Protein AF-A0A1R3JDK5-F1 (afdb_monomer)

InterPro domains:
  IPR003130 Dynamin GTPase effector [PF02212] (78-162)
  IPR003130 Dynamin GTPase effector [SM00302] (68-163)
  IPR020850 GTPase effector domain [PS51388] (76-168)

Structure (mmCIF, N/CA/C/O backbone):
data_AF-A0A1R3JDK5-F1
#
_entry.id   AF-A0A1R3JDK5-F1
#
loop_
_atom_site.group_PDB
_atom_site.id
_atom_site.type_symbol
_atom_site.label_atom_id
_atom_site.label_alt_id
_atom_site.label_comp_id
_atom_site.label_asym_id
_atom_site.label_entity_id
_atom_site.label_seq_id
_atom_site.pdbx_PDB_ins_code
_atom_site.Cartn_x
_atom_site.Cartn_y
_atom_site.Cartn_z
_atom_site.occupancy
_atom_site.B_iso_or_equiv
_atom_site.auth_seq_id
_atom_site.auth_comp_id
_atom_site.auth_asym_id
_atom_site.auth_atom_id
_atom_site.pdbx_PDB_model_num
ATOM 1 N N . MET A 1 1 ? -20.871 -1.164 5.939 1.00 78.94 1 MET A N 1
ATOM 2 C CA . MET A 1 1 ? -19.433 -1.450 6.162 1.00 78.94 1 MET A CA 1
ATOM 3 C C . MET A 1 1 ? -18.776 -2.298 5.062 1.00 78.94 1 MET A C 1
ATOM 5 O O . MET A 1 1 ? -18.133 -1.723 4.196 1.00 78.94 1 MET A O 1
ATOM 9 N N . ARG A 1 2 ? -18.943 -3.635 5.003 1.00 85.69 2 ARG A N 1
ATOM 10 C CA . ARG A 1 2 ? -18.185 -4.491 4.049 1.00 85.69 2 ARG A CA 1
ATOM 11 C C . ARG A 1 2 ? -18.327 -4.088 2.574 1.00 85.69 2 ARG A C 1
ATOM 13 O O . ARG A 1 2 ? -17.323 -3.940 1.885 1.00 85.69 2 ARG A O 1
ATOM 20 N N . GLN A 1 3 ? -19.557 -3.899 2.092 1.00 92.62 3 GLN A N 1
ATOM 21 C CA . GLN A 1 3 ? -19.799 -3.528 0.692 1.00 92.62 3 GLN A CA 1
ATOM 22 C C . GLN A 1 3 ? -19.245 -2.137 0.353 1.00 92.62 3 GLN A C 1
ATOM 24 O O . GLN A 1 3 ? -18.682 -1.947 -0.720 1.00 92.62 3 GLN A O 1
ATOM 29 N N . GLN A 1 4 ? -19.356 -1.181 1.280 1.00 89.50 4 GLN A N 1
ATOM 30 C CA . GLN A 1 4 ? -18.791 0.162 1.115 1.00 89.50 4 GLN A CA 1
ATOM 31 C C . GLN A 1 4 ? -17.266 0.100 0.989 1.00 89.50 4 GLN A C 1
ATOM 33 O O . GLN A 1 4 ? -16.712 0.730 0.096 1.00 89.50 4 GLN A O 1
ATOM 38 N N . SER A 1 5 ? -16.592 -0.723 1.799 1.00 92.44 5 SER A N 1
ATOM 39 C CA . SER A 1 5 ? -15.144 -0.926 1.680 1.00 92.44 5 SER A CA 1
ATOM 40 C C . SER A 1 5 ? -14.745 -1.567 0.349 1.00 92.44 5 SER A C 1
ATOM 42 O O . SER A 1 5 ? -13.780 -1.126 -0.268 1.00 92.44 5 SER A O 1
ATOM 44 N N . ILE A 1 6 ? -15.503 -2.555 -0.141 1.00 94.12 6 ILE A N 1
ATOM 45 C CA . ILE A 1 6 ? -15.269 -3.150 -1.470 1.00 94.12 6 ILE A CA 1
ATOM 46 C C . ILE A 1 6 ? -15.413 -2.091 -2.570 1.00 94.12 6 ILE A C 1
ATOM 48 O O . ILE A 1 6 ? -14.556 -1.995 -3.449 1.00 94.12 6 ILE A O 1
ATOM 52 N N . ASN A 1 7 ? -16.471 -1.279 -2.511 1.00 95.50 7 ASN A N 1
ATOM 53 C CA . ASN A 1 7 ? -16.704 -0.215 -3.484 1.00 95.50 7 ASN A CA 1
ATOM 54 C C . ASN A 1 7 ? -15.578 0.827 -3.442 1.00 95.50 7 ASN A C 1
ATOM 56 O O . ASN A 1 7 ? -15.061 1.199 -4.491 1.00 95.50 7 ASN A O 1
ATOM 60 N N . ARG A 1 8 ? -15.130 1.218 -2.243 1.00 93.69 8 ARG A N 1
ATOM 61 C CA . ARG A 1 8 ? -14.042 2.185 -2.074 1.00 93.69 8 ARG A CA 1
ATOM 62 C C . ARG A 1 8 ? -12.725 1.693 -2.670 1.00 93.69 8 ARG A C 1
ATOM 64 O O . ARG A 1 8 ? -12.066 2.428 -3.398 1.00 93.69 8 ARG A O 1
ATOM 71 N N . VAL A 1 9 ? -12.354 0.439 -2.407 1.00 93.44 9 VAL A N 1
ATOM 72 C CA . VAL A 1 9 ? -11.152 -0.169 -3.002 1.00 93.44 9 VAL A CA 1
ATOM 73 C C . VAL A 1 9 ? -11.279 -0.241 -4.524 1.00 93.44 9 VAL A C 1
ATOM 75 O O . VAL A 1 9 ? -10.326 0.065 -5.238 1.00 93.44 9 VAL A O 1
ATOM 78 N N . LYS A 1 10 ? -12.464 -0.591 -5.039 1.00 95.44 10 LYS A N 1
ATOM 79 C CA . LYS A 1 10 ? -12.723 -0.617 -6.482 1.00 95.44 10 LYS A CA 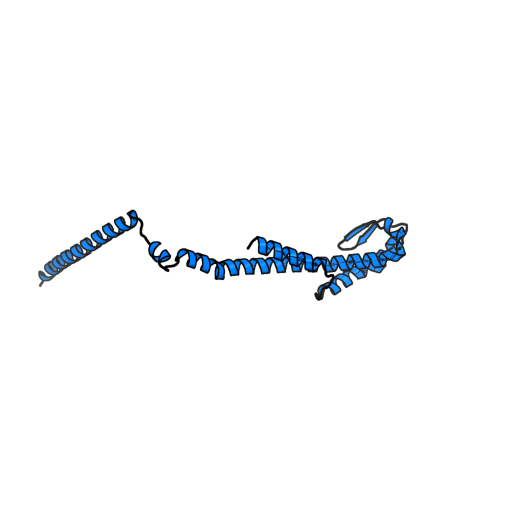1
ATOM 80 C C . LYS A 1 10 ? -12.516 0.759 -7.120 1.00 95.44 10 LYS A C 1
ATOM 82 O O . LYS A 1 10 ? -11.874 0.833 -8.161 1.00 95.44 10 LYS A O 1
ATOM 87 N N . GLU A 1 11 ? -13.016 1.828 -6.505 1.00 94.50 11 GLU A N 1
ATOM 88 C CA . GLU A 1 11 ? -12.789 3.203 -6.971 1.00 94.50 11 GLU A CA 1
ATOM 89 C C . GLU A 1 11 ? -11.302 3.559 -7.011 1.00 94.50 11 GLU A C 1
ATOM 91 O O . GLU A 1 11 ? -10.836 4.060 -8.029 1.00 94.50 11 GLU A O 1
ATOM 96 N N . ILE A 1 12 ? -10.547 3.256 -5.948 1.00 92.88 12 ILE A N 1
ATOM 97 C CA . ILE A 1 12 ? -9.099 3.522 -5.883 1.00 92.88 12 ILE A CA 1
ATOM 98 C C . ILE A 1 12 ? -8.372 2.836 -7.043 1.00 92.88 12 ILE A C 1
ATOM 100 O O . ILE A 1 12 ? -7.617 3.477 -7.771 1.00 92.88 12 ILE A O 1
ATOM 104 N N . VAL A 1 13 ? -8.654 1.551 -7.271 1.00 92.75 13 VAL A N 1
ATOM 105 C CA . VAL A 1 13 ? -8.050 0.792 -8.375 1.00 92.75 13 VAL A CA 1
ATOM 106 C C . VAL A 1 13 ? -8.452 1.360 -9.737 1.00 92.75 13 VAL A C 1
ATOM 108 O O . VAL A 1 13 ? -7.635 1.389 -10.653 1.00 92.75 13 VAL A O 1
ATOM 111 N N . LEU A 1 14 ? -9.702 1.798 -9.904 1.00 94.12 14 LEU A N 1
ATOM 112 C CA . LEU A 1 14 ? -10.160 2.401 -11.157 1.00 94.12 14 LEU A CA 1
ATOM 113 C C . LEU A 1 14 ? -9.492 3.754 -11.420 1.00 94.12 14 LEU A C 1
ATOM 115 O O . LEU A 1 14 ? -9.109 4.009 -12.558 1.00 94.12 14 LEU A O 1
ATOM 119 N N . MET A 1 15 ? -9.301 4.585 -10.393 1.00 92.38 15 MET A N 1
ATOM 120 C CA . MET A 1 15 ? -8.575 5.851 -10.523 1.00 92.38 15 MET A CA 1
ATOM 121 C C . MET A 1 15 ? -7.118 5.615 -10.933 1.00 92.38 15 MET A C 1
ATOM 123 O O . MET A 1 15 ? -6.663 6.231 -11.891 1.00 92.38 15 MET A O 1
ATOM 127 N N . GLU A 1 16 ? -6.425 4.667 -10.293 1.00 91.44 16 GLU A N 1
ATOM 128 C CA . GLU A 1 16 ? -5.041 4.305 -10.649 1.00 91.44 16 GLU A CA 1
ATOM 129 C C . GLU A 1 16 ? -4.913 3.685 -12.050 1.00 91.44 16 GLU A C 1
ATOM 131 O O . GLU A 1 16 ? -3.858 3.757 -12.666 1.00 91.44 16 GLU A O 1
ATOM 136 N N . LYS A 1 17 ? -5.981 3.082 -12.587 1.00 90.25 17 LYS A N 1
ATOM 137 C CA . LYS A 1 17 ? -6.005 2.579 -13.971 1.00 90.25 17 LYS A CA 1
ATOM 138 C C . LYS A 1 17 ? -6.213 3.669 -15.016 1.00 90.25 17 LYS A C 1
ATOM 140 O O . LYS A 1 17 ? -5.831 3.472 -16.165 1.00 90.25 17 LYS A O 1
ATOM 145 N N . LEU A 1 18 ? -6.895 4.752 -14.652 1.00 89.25 18 LEU A N 1
ATOM 146 C CA . LEU A 1 18 ? -7.241 5.834 -15.575 1.00 89.25 18 LEU A CA 1
ATOM 147 C C . LEU A 1 18 ? -6.109 6.844 -15.746 1.00 89.25 18 LEU A C 1
ATOM 149 O O . LEU A 1 18 ? -6.078 7.539 -16.757 1.00 89.25 18 LEU A O 1
ATOM 153 N N . THR A 1 19 ? -5.220 6.946 -14.761 1.00 79.00 19 THR A N 1
ATOM 154 C CA . THR A 1 19 ? -4.184 7.973 -14.719 1.00 79.00 19 THR A CA 1
ATOM 155 C C . THR A 1 19 ? -2.787 7.367 -14.680 1.00 79.00 19 THR A C 1
ATOM 157 O O . THR A 1 19 ? -2.551 6.367 -14.011 1.00 79.00 19 THR A O 1
ATOM 160 N N . ASP A 1 20 ? -1.847 7.998 -15.374 1.00 75.62 20 ASP A N 1
ATOM 161 C CA . ASP A 1 20 ? -0.399 7.802 -15.243 1.00 75.62 20 ASP A CA 1
ATOM 162 C C . ASP A 1 20 ? 0.252 8.955 -14.450 1.00 75.62 20 ASP A C 1
ATOM 164 O O . ASP A 1 20 ? 1.473 9.128 -14.430 1.00 75.62 20 ASP A O 1
ATOM 168 N N . TYR A 1 21 ? -0.576 9.762 -13.779 1.00 87.31 21 TYR A N 1
ATOM 169 C CA . TYR A 1 21 ? -0.154 10.967 -13.090 1.00 87.31 21 TYR A CA 1
ATOM 170 C C . TYR A 1 21 ? 0.407 10.696 -11.690 1.00 87.31 21 TYR A C 1
ATOM 172 O O . TYR A 1 21 ? -0.199 10.055 -10.823 1.00 87.31 21 TYR A O 1
ATOM 180 N N . THR A 1 22 ? 1.550 11.314 -11.408 1.00 91.81 22 THR A N 1
ATOM 181 C CA . THR A 1 22 ? 2.075 11.421 -10.051 1.00 91.81 22 THR A CA 1
ATOM 182 C C . THR A 1 22 ? 2.786 12.747 -9.833 1.00 91.81 22 THR A C 1
ATOM 184 O O . THR A 1 22 ? 3.581 13.186 -10.658 1.00 91.81 22 THR A O 1
ATOM 187 N N . CYS A 1 23 ? 2.517 13.372 -8.687 1.00 92.25 23 CYS 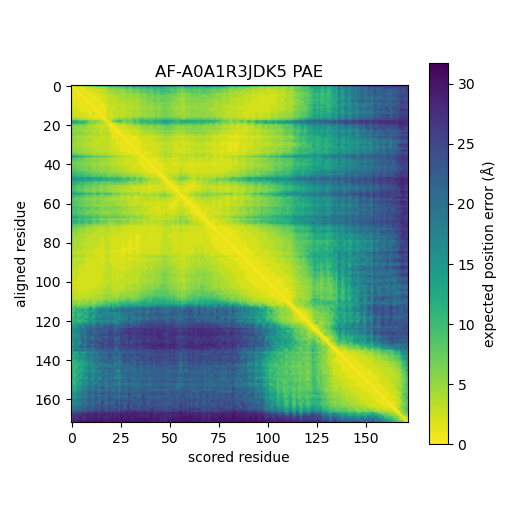A N 1
ATOM 188 C CA . CYS A 1 23 ? 3.298 14.489 -8.160 1.00 92.25 23 CYS A CA 1
ATOM 189 C C . CYS A 1 23 ? 4.373 14.032 -7.159 1.00 92.25 23 CYS A C 1
ATOM 191 O O . CYS A 1 23 ? 5.041 14.872 -6.562 1.00 92.25 23 CYS A O 1
ATOM 193 N N . ASN A 1 24 ? 4.535 12.719 -6.946 1.00 94.50 24 ASN A N 1
ATOM 194 C CA . ASN A 1 24 ? 5.535 12.201 -6.020 1.00 94.50 24 ASN A CA 1
ATOM 195 C C . ASN A 1 24 ? 6.947 12.460 -6.592 1.00 94.50 24 ASN A C 1
ATOM 197 O O . ASN A 1 24 ? 7.262 11.925 -7.662 1.00 94.50 24 ASN A O 1
ATOM 201 N N . PRO A 1 25 ? 7.803 13.236 -5.899 1.00 93.38 25 PRO A N 1
ATOM 202 C CA . PRO A 1 25 ? 9.147 13.559 -6.378 1.00 93.38 25 PRO A CA 1
ATOM 203 C C . PRO A 1 25 ? 10.043 12.323 -6.554 1.00 93.38 25 PRO A C 1
ATOM 205 O O . PRO A 1 25 ? 10.921 12.321 -7.420 1.00 93.38 25 PRO A O 1
ATOM 208 N N . ASP A 1 26 ? 9.789 11.243 -5.811 1.00 94.69 26 ASP A N 1
ATOM 209 C CA . ASP A 1 26 ? 10.550 9.993 -5.900 1.00 94.69 26 ASP A CA 1
ATOM 210 C C . ASP A 1 26 ? 10.403 9.317 -7.264 1.00 94.69 26 ASP A C 1
ATOM 212 O O . ASP A 1 26 ? 11.290 8.566 -7.675 1.00 94.69 26 ASP A O 1
ATOM 216 N N . TYR A 1 27 ? 9.322 9.613 -7.997 1.00 95.81 27 TYR A N 1
ATOM 217 C CA . TYR A 1 27 ? 9.121 9.112 -9.353 1.00 95.81 27 TYR A CA 1
ATOM 218 C C . TYR A 1 27 ? 10.290 9.494 -10.264 1.00 95.81 27 TYR A C 1
ATOM 220 O O . TYR A 1 27 ? 10.926 8.623 -10.861 1.00 95.81 27 TYR A O 1
ATOM 228 N N . MET A 1 28 ? 10.601 10.793 -10.332 1.00 94.88 28 MET A N 1
ATOM 229 C CA . MET A 1 28 ? 11.666 11.301 -11.196 1.00 94.88 28 MET A CA 1
ATOM 230 C C . MET A 1 28 ? 13.028 10.811 -10.723 1.00 94.88 28 MET A C 1
ATOM 232 O O . MET A 1 28 ? 13.844 10.398 -11.542 1.00 94.88 28 MET A O 1
ATOM 236 N N . THR A 1 29 ? 13.262 10.784 -9.410 1.00 95.88 29 THR A N 1
ATOM 237 C CA . THR A 1 29 ? 14.504 10.263 -8.826 1.00 95.88 29 THR A CA 1
ATOM 238 C C . THR A 1 29 ? 14.735 8.800 -9.208 1.00 95.88 29 THR A C 1
ATOM 240 O O . THR A 1 29 ? 15.819 8.441 -9.674 1.00 95.88 29 THR A O 1
ATOM 243 N N . LYS A 1 30 ? 13.711 7.948 -9.067 1.00 95.31 30 LYS A N 1
ATOM 244 C CA . LYS A 1 30 ? 13.797 6.523 -9.405 1.00 95.31 30 LYS A CA 1
ATOM 245 C C . LYS A 1 30 ? 13.957 6.310 -10.907 1.00 95.31 30 LYS A C 1
ATOM 247 O O . LYS A 1 30 ? 14.834 5.548 -11.305 1.00 95.31 30 LYS A O 1
ATOM 252 N N . TRP A 1 31 ? 13.158 6.986 -11.732 1.00 95.38 31 TRP A N 1
ATOM 253 C CA . TRP A 1 31 ? 13.265 6.893 -13.189 1.00 95.38 31 TRP A CA 1
ATOM 254 C C . TRP A 1 31 ? 14.648 7.339 -13.682 1.00 95.38 31 TRP A C 1
ATOM 256 O O . TRP A 1 31 ? 15.294 6.590 -14.409 1.00 95.38 31 TRP A O 1
ATOM 266 N N . ASN A 1 32 ? 15.160 8.480 -13.204 1.00 95.25 32 ASN A N 1
ATOM 267 C CA . ASN A 1 32 ? 16.502 8.966 -13.540 1.00 95.25 32 ASN A CA 1
ATOM 268 C C . ASN A 1 32 ? 17.578 7.933 -13.188 1.00 95.25 32 ASN A C 1
ATOM 270 O O . ASN A 1 32 ? 18.439 7.637 -14.016 1.00 95.25 32 ASN A O 1
ATOM 274 N N . LYS A 1 33 ? 17.509 7.344 -11.984 1.00 95.25 33 LYS A N 1
ATOM 275 C CA . LYS A 1 33 ? 18.436 6.285 -11.562 1.00 95.25 33 LYS A CA 1
ATOM 276 C C . LYS A 1 33 ? 18.399 5.099 -12.529 1.00 95.25 33 LYS A C 1
ATOM 278 O O . LYS A 1 33 ? 19.453 4.657 -12.980 1.00 95.25 33 LYS A O 1
ATOM 283 N N . LEU A 1 34 ? 17.209 4.604 -12.864 1.00 94.38 34 LEU A N 1
ATOM 284 C CA . LEU A 1 34 ? 17.032 3.476 -13.783 1.00 94.38 34 LEU A CA 1
ATOM 285 C C . LEU A 1 34 ? 17.553 3.787 -15.198 1.00 94.38 34 LEU A C 1
ATOM 287 O O . LEU A 1 34 ? 18.165 2.931 -15.838 1.00 94.38 34 LEU A O 1
ATOM 291 N N . MET A 1 35 ? 17.376 5.024 -15.666 1.00 95.25 35 MET A N 1
ATOM 292 C CA . MET A 1 35 ? 17.794 5.450 -17.003 1.00 95.25 35 MET A CA 1
ATOM 293 C C . MET A 1 35 ? 19.308 5.646 -17.162 1.00 95.25 35 MET A C 1
ATOM 295 O O . MET A 1 35 ? 19.794 5.648 -18.291 1.00 95.25 35 MET A O 1
ATOM 299 N N . THR A 1 36 ? 20.089 5.703 -16.077 1.00 94.69 36 THR A N 1
ATOM 300 C CA . THR A 1 36 ? 21.566 5.792 -16.153 1.00 94.69 36 THR A CA 1
ATOM 301 C C . THR A 1 36 ? 22.221 4.658 -16.951 1.00 94.69 36 THR A C 1
ATOM 303 O O . THR A 1 36 ? 23.318 4.825 -17.480 1.00 94.69 36 THR A O 1
ATOM 306 N N . ARG A 1 37 ? 21.561 3.498 -17.071 1.00 89.88 37 ARG A N 1
ATOM 307 C CA . ARG A 1 37 ? 22.054 2.322 -17.810 1.00 89.88 37 ARG A CA 1
ATOM 308 C C . ARG A 1 37 ? 21.528 2.229 -19.245 1.00 89.88 37 ARG A C 1
ATOM 310 O O . ARG A 1 37 ? 21.788 1.225 -19.905 1.00 89.88 37 ARG A O 1
ATOM 317 N N . GLN A 1 38 ? 20.808 3.236 -19.745 1.00 93.62 38 GLN A N 1
ATOM 318 C CA . GLN A 1 38 ? 20.186 3.188 -21.071 1.00 93.62 38 GLN A CA 1
ATOM 319 C C . GLN A 1 38 ? 21.207 2.934 -22.186 1.00 93.62 38 GLN A C 1
ATOM 321 O O . GLN A 1 38 ? 21.024 2.018 -22.985 1.00 93.62 38 GLN A O 1
ATOM 326 N N . GLU A 1 39 ? 22.292 3.708 -22.227 1.00 94.00 39 GLU A N 1
ATOM 327 C CA . GLU A 1 39 ? 23.332 3.571 -23.254 1.00 94.00 39 GLU A CA 1
ATOM 328 C C . GLU A 1 39 ? 23.995 2.188 -23.210 1.00 94.00 39 GLU A C 1
ATOM 330 O O . GLU A 1 39 ? 24.143 1.526 -24.240 1.00 94.00 39 GLU A O 1
ATOM 335 N N . TYR A 1 40 ? 24.316 1.716 -22.002 1.00 94.31 40 TYR A N 1
ATOM 336 C CA . TYR A 1 40 ? 24.825 0.366 -21.776 1.00 94.31 40 TYR A CA 1
ATOM 337 C C . TYR A 1 40 ? 23.864 -0.691 -22.335 1.00 94.31 40 TYR A C 1
ATOM 339 O O . TYR A 1 40 ? 24.284 -1.576 -23.079 1.00 94.31 40 TYR A O 1
ATOM 347 N N . PHE A 1 41 ? 22.569 -0.599 -22.030 1.00 94.56 41 PHE A N 1
ATOM 348 C CA . PHE A 1 41 ? 21.587 -1.574 -22.498 1.00 94.56 41 PHE A CA 1
ATOM 349 C C . PHE A 1 41 ? 21.464 -1.579 -24.026 1.00 94.56 41 PHE A C 1
ATOM 351 O O . PHE A 1 41 ? 21.601 -2.630 -24.649 1.00 94.56 41 PHE A O 1
ATOM 358 N N . VAL A 1 42 ? 21.270 -0.408 -24.640 1.00 93.50 42 VAL A N 1
ATOM 359 C CA . VAL A 1 42 ? 21.089 -0.272 -26.096 1.00 93.50 42 VAL A CA 1
ATOM 360 C C . VAL A 1 42 ? 22.321 -0.773 -26.857 1.00 93.50 42 VAL A C 1
ATOM 362 O O . VAL A 1 42 ? 22.185 -1.495 -27.845 1.00 93.50 42 VAL A O 1
ATOM 365 N N . THR A 1 43 ? 23.524 -0.465 -26.369 1.00 94.12 43 THR A N 1
ATOM 366 C CA . THR A 1 43 ? 24.777 -0.928 -26.984 1.00 94.12 43 THR A CA 1
ATOM 367 C C . THR A 1 43 ? 24.890 -2.452 -26.958 1.00 94.12 43 THR A C 1
ATOM 369 O O . THR A 1 43 ? 25.248 -3.065 -27.964 1.00 94.12 43 THR A O 1
ATOM 372 N N . ASN A 1 44 ? 24.541 -3.088 -25.836 1.00 93.62 44 ASN A N 1
ATOM 373 C CA . ASN A 1 44 ? 24.619 -4.543 -25.711 1.00 93.62 44 ASN A CA 1
ATOM 374 C C . ASN A 1 44 ? 23.523 -5.277 -26.496 1.00 93.62 44 ASN A C 1
ATOM 376 O O . ASN A 1 44 ? 23.787 -6.355 -27.022 1.00 93.62 44 ASN A O 1
ATOM 380 N N . VAL A 1 45 ? 22.328 -4.694 -26.641 1.00 92.94 45 VAL A N 1
ATOM 381 C CA . VAL A 1 45 ? 21.274 -5.240 -27.518 1.00 92.94 45 VAL A CA 1
ATOM 382 C C . VAL A 1 45 ? 21.759 -5.316 -28.970 1.00 92.94 45 VAL A C 1
ATOM 384 O O . VAL A 1 45 ? 21.519 -6.313 -29.651 1.00 92.94 45 VAL A O 1
ATOM 387 N N . ASN A 1 46 ? 22.489 -4.296 -29.433 1.00 89.12 46 ASN A N 1
ATOM 388 C CA . ASN A 1 46 ? 23.025 -4.232 -30.796 1.00 89.12 46 ASN A CA 1
ATOM 389 C C . ASN A 1 46 ? 24.251 -5.136 -31.021 1.00 89.12 46 ASN A C 1
ATOM 391 O O . ASN A 1 46 ? 24.666 -5.338 -32.163 1.00 89.12 46 ASN A O 1
ATOM 395 N N . ASN A 1 47 ? 24.827 -5.711 -29.963 1.00 91.31 47 ASN A N 1
ATOM 396 C CA . ASN A 1 47 ? 25.974 -6.602 -30.072 1.00 91.31 47 ASN A CA 1
ATOM 397 C C . ASN A 1 47 ? 25.530 -8.035 -30.411 1.00 91.31 47 ASN A C 1
ATOM 399 O O . ASN A 1 47 ? 24.902 -8.717 -29.601 1.00 91.31 47 ASN A O 1
ATOM 403 N N . ALA A 1 48 ? 25.920 -8.526 -31.592 1.00 87.88 48 ALA A N 1
ATOM 404 C CA . ALA A 1 48 ? 25.555 -9.855 -32.082 1.00 87.88 48 ALA A CA 1
ATOM 405 C C . ALA A 1 48 ? 26.023 -11.011 -31.173 1.00 87.88 48 ALA A C 1
ATOM 407 O O . ALA A 1 48 ? 25.365 -12.055 -31.135 1.00 87.88 48 ALA A O 1
ATOM 408 N N . LEU A 1 49 ? 27.103 -10.815 -30.408 1.00 91.25 49 LEU A N 1
ATOM 409 C CA . LEU A 1 49 ? 27.700 -11.825 -29.526 1.00 91.25 49 LEU A CA 1
ATOM 410 C C . LEU A 1 49 ? 26.977 -11.965 -28.178 1.00 91.25 49 LEU A C 1
ATOM 412 O O . LEU A 1 49 ? 27.210 -12.934 -27.459 1.00 91.25 49 LEU A O 1
ATOM 416 N N . ILE A 1 50 ? 26.103 -11.017 -27.825 1.00 92.50 50 ILE A N 1
ATOM 417 C CA . ILE A 1 50 ? 25.467 -10.953 -26.505 1.00 92.50 50 ILE A CA 1
ATOM 418 C C . ILE A 1 50 ? 24.022 -11.430 -26.590 1.00 92.50 50 ILE A C 1
ATOM 420 O O . ILE A 1 50 ? 23.185 -10.782 -27.212 1.00 92.50 50 ILE A O 1
ATOM 424 N N . SER A 1 51 ? 23.708 -12.549 -25.941 1.00 93.56 51 SER A N 1
ATOM 425 C CA . SER A 1 51 ? 22.336 -13.067 -25.865 1.00 93.56 51 SER A CA 1
ATOM 426 C C . SER A 1 51 ? 21.557 -12.559 -24.653 1.00 93.56 51 SER A C 1
ATOM 428 O O . SER A 1 51 ? 20.330 -12.494 -24.705 1.00 93.56 51 SER A O 1
ATOM 430 N N . LYS A 1 52 ? 22.253 -12.173 -23.576 1.00 95.75 52 LYS A N 1
ATOM 431 C CA . LYS A 1 52 ? 21.652 -11.685 -22.333 1.00 95.75 52 LYS A CA 1
ATOM 432 C C . LYS A 1 52 ? 22.358 -10.444 -21.809 1.00 95.75 52 LYS A C 1
ATOM 434 O O . LYS A 1 52 ? 23.582 -10.364 -21.863 1.00 95.75 52 LYS A O 1
ATOM 439 N N . VAL A 1 53 ? 21.586 -9.513 -21.262 1.00 95.00 53 VAL A N 1
ATOM 440 C CA . VAL A 1 53 ? 22.087 -8.296 -20.616 1.00 95.00 53 VAL A CA 1
ATOM 441 C C . VAL A 1 53 ? 21.590 -8.255 -19.185 1.00 95.00 53 VAL A C 1
ATOM 443 O O . VAL A 1 53 ? 20.389 -8.354 -18.946 1.00 95.00 53 VAL A O 1
ATOM 446 N N . ASN A 1 54 ? 22.510 -8.091 -18.240 1.00 94.56 54 ASN A N 1
ATOM 447 C CA . ASN A 1 54 ? 22.158 -7.916 -16.842 1.00 94.56 54 ASN A CA 1
ATOM 448 C C . ASN A 1 54 ? 21.788 -6.451 -16.578 1.00 94.56 54 ASN A C 1
ATOM 450 O O . ASN A 1 54 ? 22.592 -5.549 -16.823 1.00 94.56 54 ASN A O 1
ATOM 454 N N . LEU A 1 55 ? 20.575 -6.214 -16.084 1.00 92.00 55 LEU A N 1
ATOM 455 C CA . LEU A 1 55 ? 20.153 -4.914 -15.574 1.00 92.00 55 LEU A CA 1
ATOM 456 C C . LEU A 1 55 ? 19.895 -5.011 -14.071 1.00 92.00 55 LEU A C 1
ATOM 458 O O . LEU A 1 55 ? 19.171 -5.889 -13.601 1.00 92.00 55 LEU A O 1
ATOM 462 N N . GLU A 1 56 ? 20.469 -4.075 -13.317 1.00 85.81 56 GLU A N 1
ATOM 463 C CA . GLU A 1 56 ? 20.236 -3.944 -11.877 1.00 85.81 56 GLU A CA 1
ATOM 464 C C . GLU A 1 56 ? 18.725 -3.865 -11.599 1.00 85.81 56 GLU A C 1
ATOM 466 O O . GLU A 1 56 ? 17.998 -3.193 -12.325 1.00 85.81 56 GLU A O 1
ATOM 471 N N . GLU A 1 57 ? 18.250 -4.572 -10.571 1.00 87.81 57 GLU A N 1
ATOM 472 C CA . GLU A 1 57 ? 16.824 -4.728 -10.214 1.00 87.81 57 GLU A CA 1
ATOM 473 C C . GLU A 1 57 ? 15.973 -5.598 -11.169 1.00 87.81 57 GLU A C 1
ATOM 475 O O . GLU A 1 57 ? 14.885 -6.020 -10.778 1.00 87.81 57 GLU A O 1
ATOM 480 N N . PHE A 1 58 ? 16.462 -5.939 -12.369 1.00 91.81 58 PHE A N 1
ATOM 481 C CA . PHE A 1 58 ? 15.737 -6.775 -13.344 1.00 91.81 58 PHE A CA 1
ATOM 482 C C . PHE A 1 58 ? 16.397 -8.132 -13.621 1.00 91.81 58 PHE A C 1
ATOM 484 O O . PHE A 1 58 ? 15.724 -9.048 -14.091 1.00 91.81 58 PHE A O 1
ATOM 491 N N . GLY A 1 59 ? 17.687 -8.277 -13.315 1.00 93.44 59 GLY A N 1
ATOM 492 C CA . GLY A 1 59 ? 18.457 -9.489 -13.583 1.00 93.44 59 GLY A CA 1
ATOM 493 C C . GLY A 1 59 ? 18.830 -9.638 -15.058 1.00 93.44 59 GLY A C 1
ATOM 494 O O . GLY A 1 59 ? 18.970 -8.651 -15.783 1.00 93.44 59 GLY A O 1
ATOM 495 N N . ASP A 1 60 ? 19.025 -10.882 -15.494 1.00 95.56 60 ASP A N 1
ATOM 496 C CA . ASP A 1 60 ? 19.424 -11.195 -16.866 1.00 95.56 60 ASP A CA 1
ATOM 497 C C . ASP A 1 60 ? 18.229 -11.167 -17.822 1.00 95.56 60 ASP A C 1
ATOM 499 O O . ASP A 1 60 ? 17.290 -11.956 -17.702 1.00 95.56 60 ASP A O 1
ATOM 503 N N . ILE A 1 61 ? 18.303 -10.295 -18.821 1.00 94.06 61 ILE A N 1
ATOM 504 C CA . ILE A 1 61 ? 17.274 -10.104 -19.842 1.00 94.06 61 ILE A CA 1
ATOM 505 C C . ILE A 1 61 ? 17.777 -10.684 -21.159 1.00 94.06 61 ILE A C 1
ATOM 507 O O . ILE A 1 61 ? 18.855 -10.314 -21.619 1.00 94.06 61 ILE A O 1
ATOM 511 N N . ASP A 1 62 ? 16.999 -11.567 -21.786 1.00 94.75 62 ASP A N 1
ATOM 512 C CA . ASP A 1 62 ? 17.254 -11.998 -23.164 1.00 94.75 62 ASP A CA 1
ATOM 513 C C . ASP A 1 62 ? 17.051 -10.814 -24.116 1.00 94.75 62 ASP A C 1
ATOM 515 O O . ASP A 1 62 ? 15.998 -10.179 -24.103 1.00 94.75 62 ASP A O 1
ATOM 519 N N . VAL A 1 63 ? 18.056 -10.508 -24.935 1.00 94.31 63 VAL A N 1
ATOM 520 C CA . VAL A 1 63 ? 18.027 -9.359 -25.855 1.00 94.31 63 VAL A CA 1
ATOM 521 C C . VAL A 1 63 ? 18.034 -9.757 -27.327 1.00 94.31 63 VAL A C 1
ATOM 523 O O . VAL A 1 63 ? 17.979 -8.888 -28.198 1.00 94.31 63 VAL A O 1
ATOM 526 N N . VAL A 1 64 ? 18.075 -11.055 -27.642 1.00 93.38 64 VAL A N 1
ATOM 527 C CA . VAL A 1 64 ? 18.206 -11.531 -29.028 1.00 93.38 64 VAL A CA 1
ATOM 528 C C . VAL A 1 64 ? 16.998 -11.105 -29.858 1.00 93.38 64 VAL A C 1
ATOM 530 O O . VAL A 1 64 ? 17.153 -10.611 -30.975 1.00 93.38 64 VAL A O 1
ATOM 533 N N . HIS A 1 65 ? 15.798 -11.231 -29.290 1.00 91.56 65 HIS A N 1
ATOM 534 C CA . HIS A 1 65 ? 14.543 -10.859 -29.944 1.00 91.56 65 HIS A CA 1
ATOM 535 C C . HIS A 1 65 ? 14.407 -9.343 -30.179 1.00 91.56 65 HIS A C 1
ATOM 537 O O . HIS A 1 65 ? 13.767 -8.914 -31.138 1.00 91.56 65 HIS A O 1
ATOM 543 N N . LEU A 1 66 ? 15.058 -8.515 -29.356 1.00 93.12 66 LEU A N 1
ATOM 544 C CA . LEU A 1 66 ? 14.997 -7.052 -29.458 1.00 93.12 66 LEU A CA 1
ATOM 545 C C . LEU A 1 66 ? 15.765 -6.504 -30.669 1.00 93.12 66 LEU A C 1
ATOM 547 O O . LEU A 1 66 ? 15.488 -5.399 -31.133 1.00 93.12 66 LEU A O 1
ATOM 551 N N . ARG A 1 67 ? 16.688 -7.290 -31.235 1.00 90.31 67 ARG A N 1
ATOM 552 C CA . ARG A 1 67 ? 17.493 -6.912 -32.410 1.00 90.31 67 ARG A CA 1
ATOM 553 C C . ARG A 1 67 ? 16.665 -6.69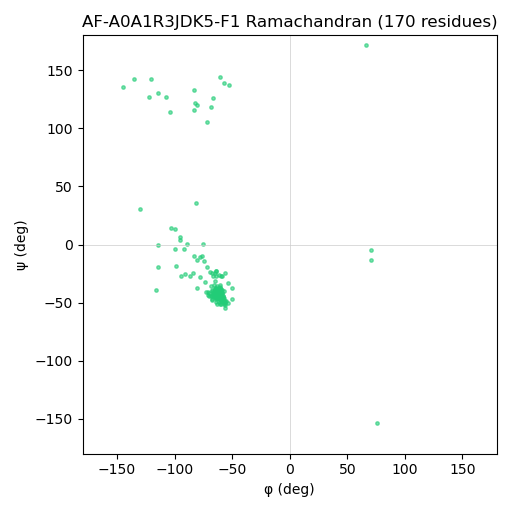5 -33.673 1.00 90.31 67 ARG A C 1
ATOM 555 O O . ARG A 1 67 ? 17.109 -5.991 -34.570 1.00 90.31 67 ARG A O 1
ATOM 562 N N . GLN A 1 68 ? 15.475 -7.283 -33.753 1.00 91.50 68 GLN A N 1
ATOM 563 C CA . GLN A 1 68 ? 14.555 -7.060 -34.872 1.00 91.50 68 GLN A CA 1
ATOM 564 C C . GLN A 1 68 ? 13.811 -5.717 -34.749 1.00 91.50 68 GLN A C 1
ATOM 566 O O . GLN A 1 68 ? 13.180 -5.267 -35.701 1.00 91.50 68 GLN A O 1
ATOM 571 N N . HIS A 1 69 ? 13.915 -5.055 -33.591 1.00 92.06 69 HIS A N 1
ATOM 572 C CA . HIS A 1 69 ? 13.159 -3.856 -33.231 1.00 92.06 69 HIS A CA 1
ATOM 573 C C . HIS A 1 69 ? 14.056 -2.721 -32.708 1.00 92.06 69 HIS A C 1
ATOM 575 O O . HIS A 1 69 ? 13.613 -1.920 -31.886 1.00 92.06 69 HIS A O 1
ATOM 581 N N . GLN A 1 70 ? 15.310 -2.630 -33.174 1.00 87.62 70 GLN A N 1
ATOM 582 C CA . GLN A 1 70 ? 16.337 -1.712 -32.642 1.00 87.62 70 GLN A CA 1
ATOM 583 C C . GLN A 1 70 ? 15.874 -0.256 -32.503 1.00 87.62 70 GLN A C 1
ATOM 585 O O . GLN A 1 70 ? 16.208 0.401 -31.520 1.00 87.62 70 GLN A O 1
ATOM 590 N N . SER A 1 71 ? 15.071 0.240 -33.447 1.00 90.75 71 SER A N 1
ATOM 591 C CA . SER A 1 71 ? 14.542 1.609 -33.425 1.00 90.75 71 SER A CA 1
ATOM 592 C C . SER A 1 71 ? 13.613 1.894 -32.237 1.00 90.75 71 SER A C 1
ATOM 594 O O . SER A 1 71 ? 13.521 3.038 -31.801 1.00 90.75 71 SER A O 1
ATOM 596 N N . ILE A 1 72 ? 12.947 0.869 -31.696 1.00 94.31 72 ILE A N 1
ATOM 597 C CA . ILE A 1 72 ? 11.961 0.982 -30.610 1.00 94.31 72 ILE A CA 1
ATOM 598 C C . ILE A 1 72 ? 12.586 0.632 -29.250 1.00 94.31 72 ILE A C 1
ATOM 600 O O . ILE A 1 72 ? 12.068 1.042 -28.214 1.00 94.31 72 ILE A O 1
ATOM 604 N N . VAL A 1 73 ? 13.729 -0.065 -29.220 1.00 94.00 73 VAL A N 1
ATOM 605 C CA . VAL A 1 73 ? 14.393 -0.502 -27.975 1.00 94.00 73 VAL A CA 1
ATOM 606 C C . VAL A 1 73 ? 14.576 0.630 -26.952 1.00 94.00 73 VAL A C 1
ATOM 608 O O . VAL A 1 73 ? 14.204 0.420 -25.795 1.00 94.00 73 VAL A O 1
ATOM 611 N N . PRO A 1 74 ? 15.062 1.837 -27.316 1.00 94.31 74 PRO A N 1
ATOM 612 C CA . PRO A 1 74 ? 15.198 2.927 -26.349 1.00 94.31 74 PRO A CA 1
ATOM 613 C C . PRO A 1 74 ? 13.857 3.372 -25.748 1.00 94.31 74 PRO A C 1
ATOM 615 O O . PRO A 1 74 ? 13.788 3.662 -24.557 1.00 94.31 74 PRO A O 1
ATOM 618 N N . GLN A 1 75 ? 12.794 3.396 -26.557 1.00 95.12 75 GLN A N 1
ATOM 619 C CA . GLN A 1 75 ? 11.449 3.812 -26.146 1.00 95.12 75 GLN A CA 1
ATOM 620 C C . GLN A 1 75 ? 10.793 2.752 -25.253 1.00 95.12 75 GLN A C 1
ATOM 622 O O . GLN A 1 75 ? 10.185 3.080 -24.237 1.00 95.12 75 GLN A O 1
ATOM 627 N N . ALA A 1 76 ? 10.959 1.472 -25.595 1.00 94.06 76 ALA A N 1
ATOM 628 C CA . ALA A 1 76 ? 10.475 0.357 -24.789 1.00 94.06 76 ALA A CA 1
ATOM 629 C C . ALA A 1 76 ? 1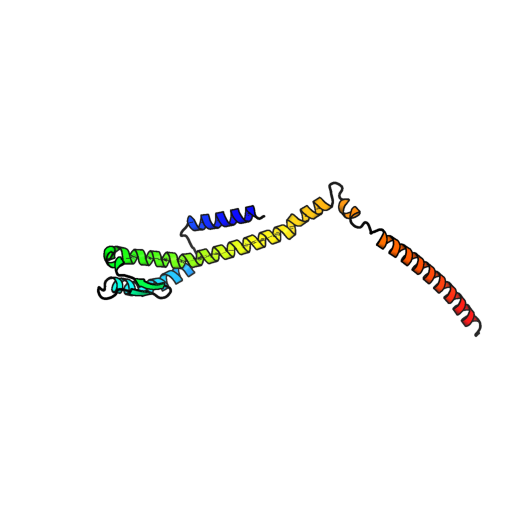1.183 0.294 -23.428 1.00 94.06 76 ALA A C 1
ATOM 631 O O . ALA A 1 76 ? 10.537 0.043 -22.408 1.00 94.06 76 ALA A O 1
ATOM 632 N N . LEU A 1 77 ? 12.495 0.561 -23.399 1.00 94.62 77 LEU A N 1
ATOM 633 C CA . LEU A 1 77 ? 13.250 0.650 -22.155 1.00 94.62 77 LEU A CA 1
ATOM 634 C C . LEU A 1 77 ? 12.751 1.814 -21.293 1.00 94.62 77 LEU A C 1
ATOM 636 O O . LEU A 1 77 ? 12.447 1.596 -20.124 1.00 94.62 77 LEU A O 1
ATOM 640 N N . ASP A 1 78 ? 12.608 3.015 -21.865 1.00 95.69 78 ASP A N 1
ATOM 641 C CA . ASP A 1 78 ? 12.080 4.182 -21.145 1.00 95.69 78 ASP A CA 1
ATOM 642 C C . ASP A 1 78 ? 10.704 3.888 -20.532 1.00 95.69 78 ASP A C 1
ATOM 644 O O . ASP A 1 78 ? 10.504 4.074 -19.330 1.00 95.69 78 ASP A O 1
ATOM 648 N N . LEU A 1 79 ? 9.785 3.320 -21.322 1.00 95.38 79 LEU A N 1
ATOM 649 C CA . LEU A 1 79 ? 8.465 2.915 -20.843 1.00 95.38 79 LEU A CA 1
ATOM 650 C C . LEU A 1 79 ? 8.565 1.908 -19.689 1.00 95.38 79 LEU A C 1
ATOM 652 O O . LEU A 1 79 ? 7.909 2.080 -18.661 1.00 95.38 79 LEU A O 1
ATOM 656 N N . LYS A 1 80 ? 9.422 0.886 -19.811 1.00 94.44 80 LYS A N 1
ATOM 657 C CA . LYS A 1 80 ? 9.642 -0.104 -18.750 1.00 94.44 80 LYS A CA 1
ATOM 658 C C . LYS A 1 80 ? 10.149 0.546 -17.460 1.00 94.44 80 LYS A C 1
ATOM 660 O O . LYS A 1 80 ? 9.688 0.173 -16.376 1.00 94.44 80 LYS A O 1
ATOM 665 N N . MET A 1 81 ? 11.052 1.520 -17.555 1.00 95.19 81 MET A N 1
ATOM 666 C CA . MET A 1 81 ? 11.581 2.231 -16.388 1.00 95.19 81 MET A CA 1
ATOM 667 C C . MET A 1 81 ? 10.531 3.139 -15.749 1.00 95.19 81 MET A C 1
ATOM 669 O O . MET A 1 81 ? 10.389 3.122 -14.526 1.00 95.19 81 MET A O 1
ATOM 673 N N . ARG A 1 82 ? 9.732 3.855 -16.550 1.00 94.62 82 ARG A N 1
ATOM 674 C CA . ARG A 1 82 ? 8.600 4.663 -16.061 1.00 94.62 82 ARG A CA 1
ATOM 675 C C . ARG A 1 82 ? 7.569 3.809 -15.331 1.00 94.62 82 ARG A C 1
ATOM 677 O O . ARG A 1 82 ? 7.205 4.129 -14.203 1.00 94.62 82 ARG A O 1
ATOM 684 N N . MET A 1 83 ? 7.160 2.685 -15.924 1.00 94.06 83 MET A N 1
ATOM 685 C CA . MET A 1 83 ? 6.229 1.742 -15.293 1.00 94.06 83 MET A CA 1
ATOM 686 C C . MET A 1 83 ? 6.782 1.204 -13.971 1.00 94.06 83 MET A C 1
ATOM 688 O O . MET A 1 83 ? 6.050 1.108 -12.992 1.00 94.06 83 MET A O 1
ATOM 692 N N . THR A 1 84 ? 8.078 0.884 -13.924 1.00 94.56 84 THR A N 1
ATOM 693 C CA . THR A 1 84 ? 8.727 0.376 -12.707 1.00 94.56 84 THR A CA 1
ATOM 694 C C . THR A 1 84 ? 8.773 1.440 -11.608 1.00 94.56 84 THR A C 1
ATOM 696 O O . THR A 1 84 ? 8.451 1.150 -10.458 1.00 94.56 84 THR A O 1
ATOM 699 N N . ALA A 1 85 ? 9.119 2.684 -11.952 1.00 94.75 85 ALA A N 1
ATOM 700 C CA . ALA A 1 85 ? 9.117 3.800 -11.009 1.00 94.75 85 ALA A CA 1
ATOM 701 C C . ALA A 1 85 ? 7.702 4.119 -10.491 1.00 94.75 85 ALA A C 1
ATOM 703 O O . ALA A 1 85 ? 7.517 4.317 -9.291 1.00 94.75 85 ALA A O 1
ATOM 704 N N . TYR A 1 86 ? 6.700 4.115 -11.375 1.00 94.56 86 TYR A N 1
ATOM 705 C CA . TYR A 1 86 ? 5.305 4.383 -11.022 1.00 94.56 86 TYR A CA 1
ATOM 706 C C . TYR A 1 86 ? 4.699 3.277 -10.149 1.00 94.56 86 TYR A C 1
ATOM 708 O O . TYR A 1 86 ? 3.986 3.568 -9.191 1.00 94.56 86 TYR A O 1
ATOM 716 N N . TRP A 1 87 ? 5.021 2.008 -10.418 1.00 93.25 87 TRP A N 1
ATOM 717 C CA . TRP A 1 87 ? 4.442 0.867 -9.703 1.00 93.25 87 TRP A CA 1
A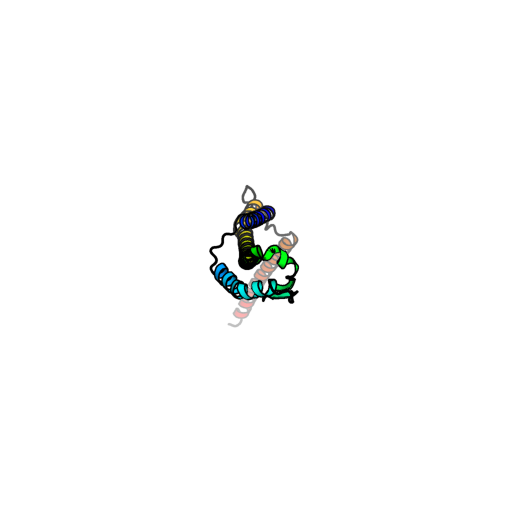TOM 718 C C . TRP A 1 87 ? 4.667 0.922 -8.188 1.00 93.25 87 TRP A C 1
ATOM 720 O O . TRP A 1 87 ? 3.746 0.659 -7.416 1.00 93.25 87 TRP A O 1
ATOM 730 N N . ASN A 1 88 ? 5.856 1.342 -7.749 1.00 91.12 88 ASN A N 1
ATOM 731 C CA . ASN A 1 88 ? 6.149 1.508 -6.323 1.00 91.12 88 ASN A CA 1
ATOM 732 C C . ASN A 1 88 ? 5.225 2.538 -5.654 1.00 91.12 88 ASN A C 1
ATOM 734 O O . ASN A 1 88 ? 4.804 2.349 -4.514 1.00 91.12 88 ASN A O 1
ATOM 738 N N . ILE A 1 89 ? 4.873 3.603 -6.375 1.00 94.44 89 ILE A N 1
ATOM 739 C CA . ILE A 1 89 ? 3.977 4.655 -5.886 1.00 94.44 89 ILE A CA 1
ATOM 740 C C . ILE A 1 89 ? 2.544 4.127 -5.790 1.00 94.44 89 ILE A C 1
ATOM 742 O O . ILE A 1 89 ? 1.882 4.361 -4.781 1.00 94.44 89 ILE A O 1
ATOM 746 N N . VAL A 1 90 ? 2.082 3.380 -6.799 1.00 93.56 90 VAL A N 1
ATOM 747 C CA . VAL A 1 90 ? 0.752 2.744 -6.792 1.00 93.56 90 VAL A CA 1
ATOM 748 C C . VAL A 1 90 ? 0.603 1.808 -5.595 1.00 93.56 90 VAL A C 1
ATOM 750 O O . VAL A 1 90 ? -0.406 1.867 -4.893 1.00 93.56 90 VAL A O 1
ATOM 753 N N . LEU A 1 91 ? 1.613 0.973 -5.327 1.00 93.25 91 LEU A N 1
ATOM 754 C CA . LEU A 1 91 ? 1.601 0.073 -4.174 1.00 93.25 91 LEU A CA 1
ATOM 755 C C . LEU A 1 91 ? 1.489 0.848 -2.856 1.00 93.25 91 LEU A C 1
ATOM 757 O O . LEU A 1 91 ? 0.644 0.507 -2.030 1.00 93.25 91 LEU A O 1
ATOM 761 N N . GLY A 1 92 ? 2.284 1.908 -2.683 1.00 94.38 92 GLY A N 1
ATOM 762 C CA . GLY A 1 92 ? 2.224 2.759 -1.491 1.00 94.38 92 GLY A CA 1
ATOM 763 C C . GLY A 1 92 ? 0.849 3.399 -1.299 1.00 94.38 92 GLY A C 1
ATOM 764 O O . GLY A 1 92 ? 0.226 3.229 -0.254 1.00 94.38 92 GLY A O 1
ATOM 765 N N . ARG A 1 93 ? 0.315 4.045 -2.343 1.00 93.50 93 ARG A N 1
ATOM 766 C CA . ARG A 1 93 ? -1.014 4.678 -2.301 1.00 93.50 93 ARG A CA 1
ATOM 767 C C . ARG A 1 93 ? -2.125 3.689 -1.977 1.00 93.50 93 ARG A C 1
ATOM 769 O O . ARG A 1 93 ? -3.046 4.043 -1.242 1.00 93.50 93 ARG A O 1
ATOM 776 N N . LEU A 1 94 ? -2.061 2.471 -2.517 1.00 93.19 94 LEU A N 1
ATOM 777 C CA . LEU A 1 94 ? -3.051 1.435 -2.236 1.00 93.19 94 LEU A CA 1
ATOM 778 C C . LEU A 1 94 ? -3.019 1.038 -0.757 1.00 93.19 94 LEU A C 1
ATOM 780 O O . LEU A 1 94 ? -4.071 0.990 -0.120 1.00 93.19 94 LEU A O 1
ATOM 784 N N . VAL A 1 95 ? -1.823 0.797 -0.211 1.00 94.94 95 VAL A N 1
ATOM 785 C CA . VAL A 1 95 ? -1.632 0.447 1.203 1.00 94.94 95 VAL A CA 1
ATOM 786 C C . VAL A 1 95 ? -2.134 1.570 2.111 1.00 94.94 95 VAL A C 1
ATOM 788 O O . VAL A 1 95 ? -2.978 1.311 2.971 1.00 94.94 95 VAL A O 1
ATOM 791 N N . ASP A 1 96 ? -1.699 2.810 1.879 1.00 95.62 96 ASP A N 1
ATOM 792 C CA . ASP A 1 96 ? -2.097 3.970 2.685 1.00 95.62 96 ASP A CA 1
ATOM 793 C C . ASP A 1 96 ? -3.609 4.199 2.633 1.00 95.62 96 ASP A C 1
ATOM 795 O O . ASP A 1 96 ? -4.266 4.340 3.665 1.00 95.62 96 ASP A O 1
ATOM 799 N N . SER A 1 97 ? -4.194 4.167 1.434 1.00 94.25 97 SER A N 1
ATOM 800 C CA . SER A 1 97 ? -5.632 4.388 1.254 1.00 94.25 97 SER A CA 1
ATOM 801 C C . SER A 1 97 ? -6.466 3.310 1.945 1.00 94.25 97 SER A C 1
ATOM 803 O O . SER A 1 97 ? -7.496 3.620 2.546 1.00 94.25 97 SER A O 1
ATOM 805 N N . MET A 1 98 ? -6.036 2.045 1.885 1.00 92.94 98 MET A N 1
ATOM 806 C CA . MET A 1 98 ? -6.714 0.950 2.578 1.00 92.94 98 MET A CA 1
ATOM 807 C C . MET A 1 98 ? -6.589 1.075 4.096 1.00 92.94 98 MET A C 1
ATOM 809 O O . MET A 1 98 ? -7.585 0.898 4.798 1.00 92.94 98 MET A O 1
ATOM 813 N N . ALA A 1 99 ? -5.396 1.395 4.603 1.00 95.38 99 ALA A N 1
ATOM 814 C CA . ALA A 1 99 ? -5.158 1.562 6.032 1.00 95.38 99 ALA A CA 1
ATOM 815 C C . ALA A 1 99 ? -6.007 2.704 6.606 1.00 95.38 99 ALA A C 1
ATOM 817 O O . ALA A 1 99 ? -6.729 2.498 7.583 1.00 95.38 99 ALA A O 1
ATOM 818 N N . LEU A 1 100 ? -5.990 3.872 5.957 1.00 96.44 100 LEU A N 1
ATOM 819 C CA . LEU A 1 100 ? -6.781 5.036 6.359 1.00 96.44 100 LEU A CA 1
ATOM 820 C C . LEU A 1 100 ? -8.283 4.744 6.318 1.00 96.44 100 LEU A C 1
ATOM 822 O O . LEU A 1 100 ? -8.995 5.053 7.271 1.00 96.44 100 LEU A O 1
ATOM 826 N N . HIS A 1 101 ? -8.766 4.105 5.247 1.00 94.25 101 HIS A N 1
ATOM 827 C CA . HIS A 1 101 ? -10.179 3.739 5.120 1.00 94.25 101 HIS A CA 1
ATOM 828 C C . HIS A 1 101 ? -10.624 2.787 6.232 1.00 94.25 101 HIS A C 1
ATOM 830 O O . HIS A 1 101 ? -11.660 3.005 6.855 1.00 94.25 101 HIS A O 1
ATOM 836 N N . LEU A 1 102 ? -9.837 1.747 6.522 1.00 93.44 102 LEU A N 1
ATOM 837 C CA . LEU A 1 102 ? -10.163 0.789 7.579 1.00 93.44 102 LEU A CA 1
ATOM 838 C C . LEU A 1 102 ? -10.163 1.443 8.962 1.00 93.44 102 LEU A C 1
ATOM 840 O O . LEU A 1 102 ? -11.098 1.221 9.729 1.00 93.44 102 LEU A O 1
ATOM 844 N N . GLN A 1 103 ? -9.156 2.263 9.271 1.00 94.81 103 GLN A N 1
ATOM 845 C CA . GLN A 1 103 ? -9.096 2.988 10.541 1.00 94.81 103 GLN A CA 1
ATOM 846 C C . GLN A 1 103 ? -10.296 3.920 10.709 1.00 94.81 103 GLN A C 1
ATOM 848 O O . GLN A 1 103 ? -10.930 3.917 11.764 1.00 94.81 103 GLN A O 1
ATOM 853 N N . TYR A 1 104 ? -10.649 4.661 9.657 1.00 93.94 104 TYR A N 1
ATOM 854 C CA . TYR A 1 104 ? -11.828 5.518 9.656 1.00 93.94 104 TYR A CA 1
ATOM 855 C C . TYR A 1 104 ? -13.118 4.719 9.874 1.00 93.94 104 TYR A C 1
ATOM 857 O O . TYR A 1 104 ? -13.922 5.083 10.727 1.00 93.94 104 TYR A O 1
ATOM 865 N N . CYS A 1 105 ? -13.303 3.599 9.169 1.00 92.12 105 CYS A N 1
ATOM 866 C CA . CYS A 1 105 ? -14.476 2.743 9.348 1.00 92.12 105 CYS A CA 1
ATOM 867 C C . CYS A 1 105 ? -14.597 2.198 10.775 1.00 92.12 105 CYS A C 1
ATOM 869 O O . CYS A 1 105 ? -15.691 2.192 11.328 1.00 92.12 105 CYS A O 1
ATOM 871 N N . VAL A 1 106 ? -13.494 1.749 11.381 1.00 91.75 106 VAL A N 1
ATOM 872 C CA . VAL A 1 106 ? -13.501 1.254 12.767 1.00 91.75 106 VAL A CA 1
ATOM 873 C C . VAL A 1 106 ? -13.832 2.381 13.741 1.00 91.75 106 VAL A C 1
ATOM 875 O O . VAL A 1 106 ? -14.658 2.190 14.628 1.00 91.75 106 VAL A O 1
ATOM 878 N N . HIS A 1 107 ? -13.234 3.559 13.558 1.00 92.38 107 HIS A N 1
ATOM 879 C CA . HIS A 1 107 ? -13.545 4.730 14.373 1.00 92.38 107 HIS A CA 1
ATOM 880 C C . HIS A 1 107 ? -15.031 5.093 14.269 1.00 92.38 107 HIS A C 1
ATOM 882 O O . HIS A 1 107 ? -15.686 5.276 15.290 1.00 92.38 107 HIS A O 1
ATOM 888 N N . ASN A 1 108 ? -15.572 5.169 13.050 1.00 89.94 108 ASN A N 1
ATOM 889 C CA . ASN A 1 108 ? -16.973 5.513 12.814 1.00 89.94 108 ASN A CA 1
ATOM 890 C C . ASN A 1 108 ? -17.924 4.481 13.426 1.00 89.94 108 ASN A C 1
ATOM 892 O O . ASN A 1 108 ? -18.895 4.858 14.075 1.00 89.94 108 ASN A O 1
ATOM 896 N N . LEU A 1 109 ? -17.609 3.191 13.274 1.00 88.44 109 LEU A N 1
ATOM 897 C CA . LEU A 1 109 ? -18.374 2.114 13.891 1.00 88.44 109 LEU A CA 1
ATOM 898 C C . LEU A 1 109 ? -18.456 2.313 15.408 1.00 88.44 109 LEU A C 1
ATOM 900 O O . LEU A 1 109 ? -19.542 2.296 15.973 1.00 88.44 109 LEU A O 1
ATOM 904 N N . VAL A 1 110 ? -17.311 2.511 16.065 1.00 87.50 110 VAL A N 1
ATOM 905 C CA . VAL A 1 110 ? -17.245 2.579 17.530 1.00 87.50 110 VAL A CA 1
ATOM 906 C C . VAL A 1 110 ? -17.865 3.859 18.080 1.00 87.50 110 VAL A C 1
ATOM 908 O O . VAL A 1 110 ? -18.549 3.805 19.095 1.00 87.50 110 VAL A O 1
ATOM 911 N N . ASN A 1 111 ? -17.627 4.995 17.429 1.00 87.69 111 ASN A N 1
ATOM 912 C CA . ASN A 1 111 ? -17.996 6.291 17.994 1.00 87.69 111 ASN A CA 1
ATOM 913 C C . ASN A 1 111 ? -19.364 6.793 17.531 1.00 87.69 111 ASN A C 1
ATOM 915 O O . ASN A 1 111 ? -19.990 7.534 18.273 1.00 87.69 111 ASN A O 1
ATOM 919 N N . ASN A 1 112 ? -19.833 6.393 16.347 1.00 85.00 112 ASN A N 1
ATOM 920 C CA . ASN A 1 112 ? -21.082 6.911 15.783 1.00 85.00 112 ASN A CA 1
ATOM 921 C C . ASN A 1 112 ? -22.149 5.816 15.625 1.00 85.00 112 ASN A C 1
ATOM 923 O O . ASN A 1 112 ? -23.318 6.061 15.896 1.00 85.00 112 ASN A O 1
ATOM 927 N N . GLU A 1 113 ? -21.774 4.598 15.218 1.00 82.69 113 GLU A N 1
ATOM 928 C CA . GLU A 1 113 ? -22.757 3.523 14.972 1.00 82.69 113 GLU A CA 1
ATOM 929 C C . GLU A 1 113 ? -23.108 2.726 16.247 1.00 82.69 113 GLU A C 1
ATOM 931 O O . GLU A 1 113 ? -24.220 2.220 16.372 1.00 82.69 113 GLU A O 1
ATOM 936 N N . ILE A 1 114 ? -22.216 2.634 17.246 1.00 80.94 114 ILE A N 1
ATOM 937 C CA . ILE A 1 114 ? -22.565 2.024 18.548 1.00 80.94 114 ILE A CA 1
ATOM 938 C C . ILE A 1 114 ? -23.634 2.844 19.282 1.00 80.94 114 ILE A C 1
ATOM 940 O O . ILE A 1 114 ? -24.457 2.261 19.988 1.00 80.94 114 ILE A O 1
ATOM 944 N N . GLU A 1 115 ? -23.674 4.167 19.108 1.00 73.69 115 GLU A N 1
ATOM 945 C CA . GLU A 1 115 ? -24.743 4.989 19.687 1.00 73.69 115 GLU A CA 1
ATOM 946 C C . GLU A 1 115 ? -26.121 4.574 19.160 1.00 73.69 115 GLU A C 1
ATOM 948 O O . GLU A 1 115 ? -27.070 4.501 19.938 1.00 73.69 115 GLU A O 1
ATOM 953 N N . GLU A 1 116 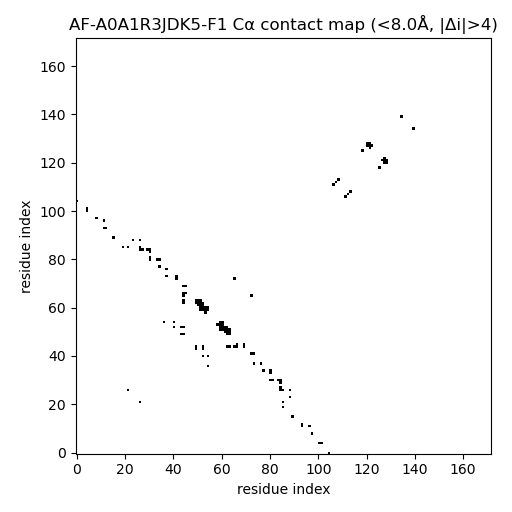? -26.238 4.209 17.878 1.00 74.19 116 GLU A N 1
ATOM 954 C CA . GLU A 1 116 ? -27.478 3.651 17.326 1.00 74.19 116 GLU A CA 1
ATOM 955 C C . GLU A 1 116 ? -27.865 2.334 18.004 1.00 74.19 116 GLU A C 1
ATOM 957 O O . GLU A 1 116 ? -29.031 2.164 18.355 1.00 74.19 116 GLU A O 1
ATOM 962 N N . ILE A 1 117 ? -26.903 1.446 18.276 1.00 74.94 117 ILE A N 1
ATOM 963 C CA . ILE A 1 117 ? -27.161 0.198 19.014 1.00 74.94 117 ILE A CA 1
ATOM 964 C C . ILE A 1 117 ? -27.677 0.507 20.421 1.00 74.94 117 ILE A C 1
ATOM 966 O O . ILE A 1 117 ? -28.632 -0.118 20.876 1.00 74.94 117 ILE A O 1
ATOM 970 N N . VAL A 1 118 ? -27.069 1.470 21.120 1.00 73.44 118 VAL A N 1
ATOM 971 C CA . VAL A 1 118 ? -27.512 1.890 22.460 1.00 73.44 118 VAL A CA 1
ATOM 972 C C . VAL A 1 118 ? -28.920 2.486 22.405 1.00 73.44 118 VAL A C 1
ATOM 974 O O . VAL A 1 118 ? -29.759 2.134 23.235 1.00 73.44 118 VAL A O 1
ATOM 977 N N . ASN A 1 119 ? -29.209 3.329 21.414 1.00 75.75 119 ASN A N 1
ATOM 978 C CA . ASN A 1 119 ? -30.529 3.926 21.211 1.00 75.75 119 ASN A CA 1
ATOM 979 C C . ASN A 1 119 ? -31.598 2.865 20.908 1.00 75.75 119 ASN A C 1
ATOM 981 O O . ASN A 1 119 ? -32.694 2.907 21.467 1.00 75.75 119 ASN A O 1
ATOM 985 N N . GLU A 1 120 ? -31.274 1.871 20.081 1.00 76.94 120 GLU A N 1
ATOM 986 C CA . GLU A 1 120 ? -32.152 0.736 19.790 1.00 76.94 120 GLU A CA 1
ATOM 987 C C . GLU A 1 120 ? -32.407 -0.105 21.054 1.00 76.94 120 GLU A C 1
ATOM 989 O O . GLU A 1 120 ? -33.545 -0.481 21.343 1.00 76.94 120 GLU A O 1
ATOM 994 N N . LEU A 1 121 ? -31.372 -0.304 21.881 1.00 74.69 121 LEU A N 1
ATOM 995 C CA . LEU A 1 121 ? -31.458 -0.976 23.181 1.00 74.69 121 LEU A CA 1
ATOM 996 C C . LEU A 1 121 ? -32.356 -0.232 24.183 1.00 74.69 121 LEU A C 1
ATOM 998 O O . LEU A 1 121 ? -33.039 -0.859 24.996 1.00 74.69 121 LEU A O 1
ATOM 1002 N N . MET A 1 122 ? -32.346 1.104 24.158 1.00 76.31 122 MET A N 1
ATOM 1003 C CA . MET A 1 122 ? -33.191 1.948 25.010 1.00 76.31 122 MET A CA 1
ATOM 1004 C C . MET A 1 122 ? -34.676 1.858 24.634 1.00 76.31 122 MET A C 1
ATOM 1006 O O . MET A 1 122 ? -35.535 2.077 25.496 1.00 76.31 122 MET A O 1
ATOM 1010 N N . GLY A 1 123 ? -34.985 1.480 23.392 1.00 74.06 123 GLY A N 1
ATOM 1011 C CA . GLY A 1 123 ? -36.339 1.406 22.856 1.00 74.06 123 GLY A CA 1
ATOM 1012 C C . GLY A 1 123 ? -37.025 2.780 22.733 1.00 74.06 123 GLY A C 1
ATOM 1013 O O . GLY A 1 123 ? -36.531 3.778 23.258 1.00 74.06 123 GLY A O 1
ATOM 1014 N N . PRO A 1 124 ? -38.207 2.852 22.086 1.00 73.38 124 PRO A N 1
ATOM 1015 C CA . PRO A 1 124 ? -38.899 4.119 21.792 1.00 73.38 124 PRO A CA 1
ATOM 1016 C C . PRO A 1 124 ? -39.231 4.956 23.035 1.00 73.38 124 PRO A C 1
ATOM 1018 O O . PRO A 1 124 ? -39.329 6.177 22.969 1.00 73.38 124 PRO A O 1
ATOM 1021 N N . ASP A 1 125 ? -39.391 4.283 24.173 1.00 75.56 125 ASP A N 1
ATOM 1022 C CA . ASP A 1 125 ? -39.789 4.880 25.445 1.00 75.56 125 ASP A CA 1
ATOM 1023 C C . ASP A 1 125 ? -38.595 5.304 26.323 1.00 75.56 125 ASP A C 1
ATOM 1025 O O . ASP A 1 125 ? -38.805 5.776 27.441 1.00 75.56 125 ASP A O 1
ATOM 1029 N N . GLY A 1 126 ? -37.352 5.033 25.903 1.00 71.12 126 GLY A N 1
ATOM 1030 C CA . GLY A 1 126 ? -36.132 5.281 26.687 1.00 71.12 126 GLY A CA 1
ATOM 1031 C C . GLY A 1 126 ? -35.922 4.358 27.902 1.00 71.12 126 GLY A C 1
ATOM 1032 O O . GLY A 1 126 ? -34.883 4.417 28.555 1.00 71.12 126 GLY A O 1
ATOM 1033 N N . ARG A 1 127 ? -36.888 3.480 28.212 1.00 69.31 127 ARG A N 1
ATOM 1034 C CA . ARG A 1 127 ? -36.903 2.601 29.402 1.00 69.31 127 ARG A CA 1
ATOM 1035 C C . ARG A 1 127 ? -36.228 1.236 29.213 1.00 69.31 127 ARG A C 1
ATOM 1037 O O . ARG A 1 127 ? -36.228 0.420 30.133 1.00 69.31 127 ARG A O 1
ATOM 1044 N N . GLY A 1 128 ? -35.680 0.936 28.038 1.00 70.38 128 GLY A N 1
ATOM 1045 C CA . GLY A 1 128 ? -35.053 -0.357 27.736 1.00 70.38 128 GLY A CA 1
ATOM 1046 C C . GLY A 1 128 ? -33.853 -0.669 28.635 1.00 70.38 128 GLY A C 1
ATOM 1047 O O . GLY A 1 128 ? -33.742 -1.783 29.148 1.00 70.38 128 GLY A O 1
ATOM 1048 N N . ILE A 1 129 ? -33.033 0.344 28.942 1.00 68.44 129 ILE A N 1
ATOM 1049 C CA . ILE A 1 129 ? -31.913 0.222 29.888 1.00 68.44 129 ILE A CA 1
ATOM 1050 C C . ILE A 1 129 ? -32.406 0.012 31.324 1.00 68.44 129 ILE A C 1
ATOM 1052 O O . ILE A 1 129 ? -31.808 -0.772 32.048 1.00 68.44 129 ILE A O 1
ATOM 1056 N N . GLU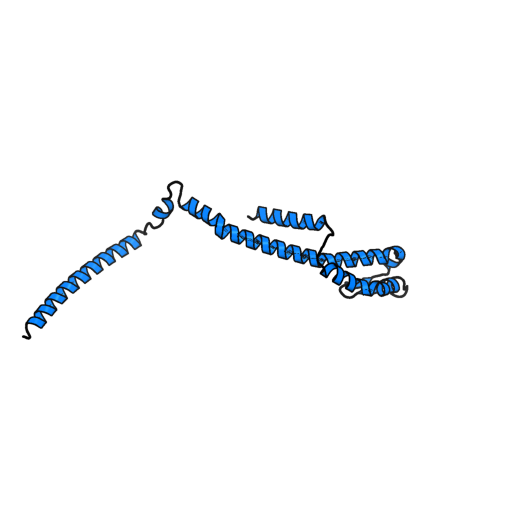 A 1 130 ? -33.521 0.619 31.742 1.00 67.19 130 GLU A N 1
ATOM 1057 C CA . GLU A 1 130 ? -34.082 0.426 33.094 1.00 67.19 130 GLU A CA 1
ATOM 1058 C C . GLU A 1 130 ? -34.609 -0.998 33.331 1.00 67.19 130 GLU A C 1
ATOM 1060 O O . GLU A 1 130 ? -34.649 -1.472 34.467 1.00 67.19 130 GLU A O 1
ATOM 1065 N N . ARG A 1 131 ? -34.977 -1.713 32.261 1.00 65.56 131 ARG A N 1
ATOM 1066 C CA . ARG A 1 131 ? -35.377 -3.131 32.313 1.00 65.56 131 ARG A CA 1
ATOM 1067 C C . ARG A 1 131 ? -34.190 -4.095 32.297 1.00 65.56 131 ARG A C 1
ATOM 1069 O O . ARG A 1 131 ? -34.378 -5.289 32.515 1.00 65.56 131 ARG A O 1
ATOM 1076 N N . MET A 1 132 ? -32.983 -3.602 32.039 1.00 66.75 132 MET A N 1
ATOM 1077 C CA . MET A 1 132 ? -31.772 -4.408 31.925 1.00 66.75 132 MET A CA 1
ATOM 1078 C C . MET A 1 132 ? -31.140 -4.798 33.281 1.00 66.75 132 MET A C 1
ATOM 1080 O O . MET A 1 132 ? -30.727 -5.950 33.412 1.00 66.75 132 MET A O 1
ATOM 1084 N N . PRO A 1 133 ? -31.117 -3.950 34.335 1.00 72.06 133 PRO A N 1
ATOM 1085 C CA . PRO A 1 133 ? -30.619 -4.324 35.658 1.00 72.06 133 PRO A CA 1
ATOM 1086 C C . PRO A 1 133 ? -31.666 -5.084 36.491 1.00 72.06 133 PRO A C 1
ATOM 1088 O O . PRO A 1 133 ? -31.739 -4.922 37.712 1.00 72.06 133 PRO A O 1
ATOM 1091 N N . VAL A 1 134 ? -32.489 -5.933 35.867 1.00 74.38 134 VAL A N 1
ATOM 1092 C CA . VAL A 1 134 ? -33.357 -6.845 36.618 1.00 74.38 134 VAL A CA 1
ATOM 1093 C C . VAL A 1 134 ? -32.470 -7.920 37.229 1.00 74.38 134 VAL A C 1
ATOM 1095 O O . VAL A 1 134 ? -31.958 -8.811 36.552 1.00 74.38 134 VAL A O 1
ATOM 1098 N N . GLU A 1 135 ? -32.251 -7.809 38.535 1.00 79.56 135 GLU A N 1
ATOM 1099 C CA . GLU A 1 135 ? -31.476 -8.799 39.266 1.00 79.56 135 GLU A CA 1
ATOM 1100 C C . GLU A 1 135 ? -32.073 -10.198 39.110 1.00 79.56 135 GLU A C 1
ATOM 1102 O O . GLU A 1 135 ? -33.282 -10.403 39.232 1.00 79.56 135 GLU A O 1
ATOM 1107 N N . SER A 1 136 ? -31.199 -11.190 38.932 1.00 85.56 136 SER A N 1
ATOM 1108 C CA . SER A 1 136 ? -31.648 -12.579 38.954 1.00 85.56 136 SER A CA 1
ATOM 1109 C C . SER A 1 136 ? -32.286 -12.919 40.313 1.00 85.56 136 SER A C 1
ATOM 1111 O O . SER A 1 136 ? -31.777 -12.481 41.355 1.00 85.56 136 SER A O 1
ATOM 1113 N N . PRO A 1 137 ? -33.336 -13.764 40.350 1.00 86.94 137 PRO A N 1
ATOM 1114 C CA . PRO A 1 137 ? -33.988 -14.160 41.602 1.00 86.94 137 PRO A CA 1
ATOM 1115 C C . PRO A 1 137 ? -33.013 -14.731 42.642 1.00 86.94 137 PRO A C 1
ATOM 1117 O O . PRO A 1 137 ? -33.163 -14.512 43.844 1.00 86.94 137 PRO A O 1
ATOM 1120 N N . ALA A 1 138 ? -31.965 -15.421 42.181 1.00 91.44 138 ALA A N 1
ATOM 1121 C CA . ALA A 1 138 ? -30.918 -15.967 43.036 1.00 91.44 138 ALA A CA 1
ATOM 1122 C C . ALA A 1 138 ? -30.070 -14.872 43.711 1.00 91.44 138 ALA A C 1
ATOM 1124 O O . ALA A 1 138 ? -29.767 -14.978 44.902 1.00 91.44 138 ALA A O 1
ATOM 1125 N N . VAL A 1 139 ? -29.694 -13.821 42.974 1.00 91.50 139 VAL A N 1
ATOM 1126 C CA . VAL A 1 139 ? -28.935 -12.681 43.518 1.00 91.50 139 VAL A CA 1
ATOM 1127 C C . VAL A 1 139 ? -29.818 -11.856 44.452 1.00 91.50 139 VAL A C 1
ATOM 1129 O O . VAL A 1 139 ? -29.398 -11.574 45.576 1.00 91.50 139 VAL A O 1
ATOM 1132 N N . ALA A 1 140 ? -31.066 -11.588 44.060 1.00 91.38 140 ALA A N 1
ATOM 1133 C CA . ALA A 1 140 ? -32.035 -10.888 44.897 1.00 91.38 140 ALA A CA 1
ATOM 1134 C C . ALA A 1 140 ? -32.265 -11.620 46.233 1.00 91.38 140 ALA A C 1
ATOM 1136 O O . ALA A 1 140 ? -32.223 -11.006 47.303 1.00 91.38 140 ALA A O 1
ATOM 1137 N N . GLY A 1 141 ? -32.411 -12.950 46.192 1.00 93.75 141 GLY A N 1
ATOM 1138 C CA . GLY A 1 141 ? -32.555 -13.784 47.384 1.00 93.75 141 GLY A CA 1
ATOM 1139 C C . GLY A 1 141 ? -31.316 -13.780 48.285 1.00 93.75 141 GLY A C 1
ATOM 1140 O O . GLY A 1 141 ? -31.441 -13.720 49.511 1.00 93.75 141 GLY A O 1
ATOM 1141 N N . LYS A 1 142 ? -30.106 -13.803 47.707 1.00 95.19 142 LYS A N 1
ATOM 1142 C CA . LYS A 1 142 ? -28.853 -13.670 48.475 1.00 95.19 142 LYS A CA 1
ATOM 1143 C C . LYS A 1 142 ? -28.750 -12.299 49.144 1.00 95.19 142 LYS A C 1
ATOM 1145 O O . LYS A 1 142 ? -28.409 -12.237 50.326 1.00 95.19 142 LYS A O 1
ATOM 1150 N N . ARG A 1 143 ? -29.086 -11.221 48.429 1.00 94.44 143 ARG A N 1
ATOM 1151 C CA . ARG A 1 143 ? -29.067 -9.851 48.959 1.00 94.44 143 ARG A CA 1
ATOM 1152 C C . ARG A 1 143 ? -30.035 -9.682 50.128 1.00 94.44 143 ARG A C 1
ATOM 1154 O O . ARG A 1 143 ? -29.644 -9.122 51.148 1.00 94.44 143 ARG A O 1
ATOM 1161 N N . GLU A 1 144 ? -31.253 -10.211 50.028 1.00 95.88 144 GLU A N 1
ATOM 1162 C CA . GLU A 1 144 ? -32.227 -10.156 51.129 1.00 95.88 144 GLU A CA 1
ATOM 1163 C C . GLU A 1 144 ? -31.759 -10.930 52.370 1.00 95.88 144 GLU A C 1
ATOM 1165 O O . GLU A 1 144 ? -31.802 -10.409 53.488 1.00 95.88 144 GLU A O 1
ATOM 1170 N N . LYS A 1 145 ? -31.207 -12.140 52.196 1.00 96.88 145 LYS A N 1
ATOM 1171 C CA . LYS A 1 145 ? -30.614 -12.896 53.316 1.00 96.88 145 LYS A CA 1
ATOM 1172 C C . LYS A 1 145 ? -29.486 -12.116 53.993 1.00 96.88 145 LYS A C 1
ATOM 1174 O O . LYS A 1 145 ? -29.460 -12.012 55.220 1.00 96.88 145 LYS A O 1
ATOM 1179 N N . LEU A 1 146 ? -28.587 -11.528 53.202 1.00 96.81 146 LEU A N 1
ATOM 1180 C CA . LEU A 1 146 ? -27.476 -10.731 53.718 1.00 96.81 146 LEU A CA 1
ATOM 1181 C C . LEU A 1 146 ? -27.979 -9.495 54.480 1.00 96.81 146 LEU A C 1
ATOM 1183 O O . LEU A 1 146 ? -27.511 -9.217 55.583 1.00 96.81 146 LEU A O 1
ATOM 1187 N N . LYS A 1 147 ? -28.987 -8.797 53.945 1.00 97.31 147 LYS A N 1
ATOM 1188 C CA . LYS A 1 147 ? -29.632 -7.641 54.584 1.00 97.31 147 LYS A CA 1
ATOM 1189 C C . LYS A 1 147 ? -30.235 -8.010 55.942 1.00 97.31 147 LYS A C 1
ATOM 1191 O O . LYS A 1 147 ? -30.047 -7.276 56.914 1.00 97.31 147 LYS A O 1
ATOM 1196 N N . LYS A 1 148 ? -30.887 -9.176 56.039 1.00 97.56 148 LYS A N 1
ATOM 1197 C CA . LYS A 1 148 ? -31.410 -9.707 57.306 1.00 97.56 148 LYS A CA 1
ATOM 1198 C C . LYS A 1 148 ? -30.291 -10.002 58.307 1.00 97.56 148 LYS A C 1
ATOM 1200 O O . LYS A 1 148 ? -30.391 -9.587 59.458 1.00 97.56 148 LYS A O 1
ATOM 1205 N N . HIS A 1 149 ? -29.213 -10.661 57.879 1.00 97.75 149 HIS A N 1
ATOM 1206 C CA . HIS A 1 149 ? -28.076 -10.962 58.757 1.00 97.75 149 HIS A CA 1
ATOM 1207 C C . HIS A 1 149 ? -27.393 -9.690 59.274 1.00 97.75 149 HIS A C 1
ATOM 1209 O O . HIS A 1 149 ? -27.127 -9.583 60.468 1.00 97.75 149 HIS A O 1
ATOM 1215 N N . ILE A 1 150 ? -27.181 -8.691 58.411 1.00 97.69 150 ILE A N 1
ATOM 1216 C CA . ILE A 1 150 ? -26.619 -7.390 58.804 1.00 97.69 150 ILE A CA 1
ATOM 1217 C C . ILE A 1 150 ? -27.501 -6.707 59.852 1.00 97.69 150 ILE A C 1
ATOM 1219 O O . ILE A 1 150 ? -26.980 -6.153 60.821 1.00 97.69 150 ILE A O 1
ATOM 1223 N N . LYS A 1 151 ? -28.830 -6.751 59.688 1.00 97.75 151 LYS A N 1
ATOM 1224 C CA . LYS A 1 151 ? -29.765 -6.191 60.672 1.00 97.75 151 LYS A CA 1
ATOM 1225 C C . LYS A 1 151 ? -29.602 -6.862 62.040 1.00 97.75 151 LYS A C 1
ATOM 1227 O O . LYS A 1 151 ? -29.401 -6.159 63.026 1.00 97.75 151 LYS A O 1
ATOM 1232 N N . MET A 1 152 ? -29.594 -8.195 62.086 1.00 97.44 152 MET A N 1
ATOM 1233 C CA . MET A 1 152 ? -29.415 -8.937 63.343 1.00 97.44 152 MET A 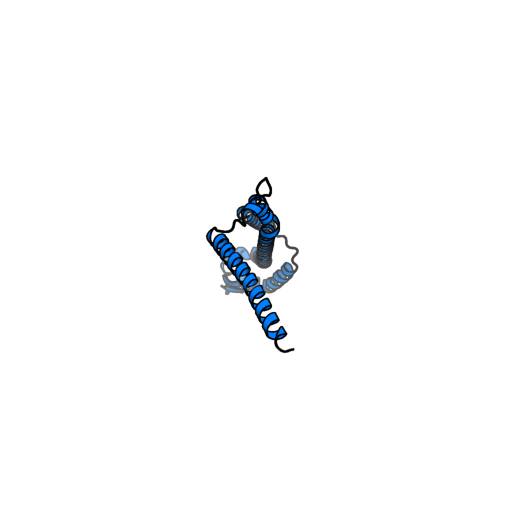CA 1
ATOM 1234 C C . MET A 1 152 ? -28.057 -8.658 63.996 1.00 97.44 152 MET A C 1
ATOM 1236 O O . MET A 1 152 ? -27.977 -8.488 65.208 1.00 97.44 152 MET A O 1
ATOM 1240 N N . LEU A 1 153 ? -26.980 -8.565 63.210 1.00 97.50 153 LEU A N 1
ATOM 1241 C CA . LEU A 1 153 ? -25.652 -8.242 63.736 1.00 97.50 153 LEU A CA 1
ATOM 1242 C C . LEU A 1 153 ? -25.605 -6.834 64.349 1.00 97.50 153 LEU A C 1
ATOM 1244 O O . LEU A 1 153 ? -24.979 -6.645 65.391 1.00 97.50 153 LEU A O 1
ATOM 1248 N N . LYS A 1 154 ? -26.296 -5.850 63.755 1.00 97.12 154 LYS A N 1
ATOM 1249 C CA . LYS A 1 154 ? -26.428 -4.501 64.335 1.00 97.12 154 LYS A CA 1
ATOM 1250 C C . LYS A 1 154 ? -27.194 -4.517 65.658 1.00 97.12 154 LYS A C 1
ATOM 1252 O O . LYS A 1 154 ? -26.776 -3.851 66.603 1.00 97.12 154 LYS A O 1
ATOM 1257 N N . GLU A 1 155 ? -28.278 -5.284 65.736 1.00 96.69 155 GLU A N 1
ATOM 1258 C CA . GLU A 1 155 ? -29.057 -5.457 66.969 1.00 96.69 155 GLU A CA 1
ATOM 1259 C C . GLU A 1 155 ? -28.220 -6.140 68.060 1.00 96.69 155 GLU A C 1
ATOM 1261 O O . GLU A 1 155 ? -28.139 -5.641 69.181 1.00 96.69 155 GLU A O 1
ATOM 1266 N N . SER A 1 156 ? -27.505 -7.214 67.714 1.00 96.75 156 SER A N 1
ATOM 1267 C CA . SER A 1 156 ? -26.603 -7.910 68.636 1.00 96.75 156 SER A CA 1
ATOM 1268 C C . SER A 1 156 ? -25.483 -6.997 69.137 1.00 96.75 156 SER A C 1
ATOM 1270 O O . SER A 1 156 ? -25.184 -7.004 70.329 1.00 96.75 156 SER A O 1
ATOM 1272 N N . LYS A 1 157 ? -24.891 -6.173 68.259 1.00 96.25 157 LYS A N 1
ATOM 1273 C CA . LYS A 1 157 ? -23.888 -5.172 68.651 1.00 96.25 157 LYS A CA 1
ATOM 1274 C C . LYS A 1 157 ? -24.448 -4.204 69.697 1.00 96.25 157 LYS A C 1
ATOM 1276 O O . LYS A 1 157 ? -23.763 -3.914 70.672 1.00 96.25 157 LYS A O 1
ATOM 1281 N N . ALA A 1 158 ? -25.677 -3.718 69.515 1.00 95.12 158 ALA A N 1
ATOM 1282 C CA . ALA A 1 158 ? -26.308 -2.804 70.466 1.00 95.12 158 ALA A CA 1
ATOM 1283 C C . ALA A 1 158 ? -26.561 -3.461 71.835 1.00 95.12 158 ALA A C 1
ATOM 1285 O O . ALA A 1 158 ? -26.397 -2.813 72.865 1.00 95.12 158 ALA A O 1
ATOM 1286 N N . VAL A 1 159 ? -26.937 -4.744 71.862 1.00 95.38 159 VAL A N 1
ATOM 1287 C CA . VAL A 1 159 ? -27.122 -5.498 73.115 1.00 95.38 159 VAL A CA 1
ATOM 1288 C C . VAL A 1 159 ? -25.793 -5.705 73.838 1.00 95.38 159 VAL A C 1
ATOM 1290 O O . VAL A 1 159 ? -25.712 -5.432 75.032 1.00 95.38 159 VAL A O 1
ATOM 1293 N N . VAL A 1 160 ? -24.751 -6.138 73.123 1.00 94.94 160 VAL A N 1
ATOM 1294 C CA . VAL A 1 160 ? -23.411 -6.317 73.704 1.00 94.94 160 VAL A CA 1
ATOM 1295 C C . VAL A 1 160 ? -22.872 -4.992 74.243 1.00 94.94 160 VAL A C 1
ATOM 1297 O O . VAL A 1 160 ? -22.344 -4.978 75.348 1.00 94.94 160 VAL A O 1
ATOM 1300 N N . GLY A 1 161 ? -23.089 -3.878 73.532 1.00 93.69 161 GLY A N 1
ATOM 1301 C CA . GLY A 1 161 ? -22.761 -2.537 74.029 1.00 93.69 161 GLY A CA 1
ATOM 1302 C C . GLY A 1 161 ? -23.396 -2.249 75.392 1.00 93.69 161 GLY A C 1
ATOM 1303 O O . GLY A 1 161 ? -22.684 -1.953 76.341 1.00 93.69 161 GLY A O 1
ATOM 1304 N N . LYS A 1 162 ? -24.710 -2.478 75.541 1.00 93.31 162 LYS A N 1
ATOM 1305 C CA . LYS A 1 162 ? -25.410 -2.295 76.830 1.00 93.31 162 LYS A CA 1
ATOM 1306 C C . LYS A 1 162 ? -24.879 -3.188 77.953 1.00 93.31 162 LYS A C 1
ATOM 1308 O O . LYS A 1 162 ? -24.931 -2.797 79.114 1.00 93.31 162 LYS A O 1
ATOM 1313 N N . ILE A 1 163 ? -24.448 -4.411 77.638 1.00 92.75 163 ILE A N 1
ATOM 1314 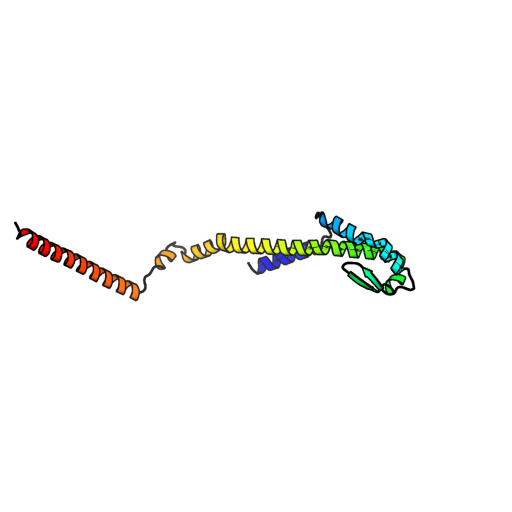C CA . ILE A 1 163 ? -23.843 -5.314 78.629 1.00 92.75 163 ILE A CA 1
ATOM 1315 C C . ILE A 1 163 ? -22.485 -4.760 79.064 1.00 92.75 163 ILE A C 1
ATOM 1317 O O . ILE A 1 163 ? -22.202 -4.723 80.256 1.00 92.75 163 ILE A O 1
ATOM 1321 N N . MET A 1 164 ? -21.677 -4.301 78.111 1.00 89.75 164 MET A N 1
ATOM 1322 C CA . MET A 1 164 ? -20.359 -3.731 78.374 1.00 89.75 164 MET A CA 1
ATOM 1323 C C . MET A 1 164 ? -20.455 -2.452 79.216 1.00 89.75 164 MET A C 1
ATOM 1325 O O . MET A 1 164 ? -19.744 -2.340 80.208 1.00 89.75 164 MET A O 1
ATOM 1329 N N . ASP A 1 165 ? -21.402 -1.563 78.905 1.00 90.06 165 ASP A N 1
ATOM 1330 C CA . ASP A 1 165 ? -21.672 -0.351 79.691 1.00 90.06 165 ASP A CA 1
ATOM 1331 C C . ASP A 1 165 ? -22.074 -0.682 81.139 1.00 90.06 165 ASP A C 1
ATOM 1333 O O . ASP A 1 165 ? -21.653 -0.009 82.076 1.00 90.06 165 ASP A O 1
ATOM 1337 N N . ARG A 1 166 ? -22.864 -1.750 81.343 1.00 84.25 166 ARG A N 1
ATOM 1338 C CA . ARG A 1 166 ? -23.223 -2.226 82.689 1.00 84.25 166 ARG A CA 1
ATOM 1339 C C . ARG A 1 166 ? -22.022 -2.763 83.451 1.00 84.25 166 ARG A C 1
ATOM 1341 O O . ARG A 1 166 ? -21.931 -2.490 84.634 1.00 84.25 166 ARG A O 1
ATOM 1348 N N . ILE A 1 167 ? -21.142 -3.528 82.807 1.00 82.75 167 ILE A N 1
ATOM 1349 C CA . ILE A 1 167 ? -19.943 -4.078 83.459 1.00 82.75 167 ILE A CA 1
ATOM 1350 C C . ILE A 1 167 ? -19.011 -2.941 83.891 1.00 82.75 167 ILE A C 1
ATOM 1352 O O . ILE A 1 167 ? -18.557 -2.939 85.025 1.00 82.75 167 ILE A O 1
ATOM 1356 N N . ILE A 1 168 ? -18.786 -1.953 83.020 1.00 74.19 168 ILE A N 1
ATOM 1357 C CA . ILE A 1 168 ? -17.915 -0.804 83.312 1.00 74.19 168 ILE A CA 1
ATOM 1358 C C . ILE A 1 168 ? -18.501 0.075 84.431 1.00 74.19 168 ILE A C 1
ATOM 1360 O O . ILE A 1 168 ? -17.755 0.595 85.248 1.00 74.19 168 ILE A O 1
ATOM 1364 N N . GLY A 1 169 ? -19.829 0.209 84.518 1.00 60.00 169 GLY A N 1
ATOM 1365 C CA . GLY A 1 169 ? -20.493 0.979 85.578 1.00 60.00 169 GLY A CA 1
ATOM 1366 C C . GLY A 1 169 ? -20.549 0.313 86.963 1.00 60.00 169 GLY A C 1
ATOM 1367 O O . GLY A 1 169 ? -21.145 0.899 87.860 1.00 60.00 169 GLY A O 1
ATOM 1368 N N . TYR A 1 170 ? -19.999 -0.896 87.136 1.00 55.91 170 TYR A N 1
ATOM 1369 C CA . TYR A 1 170 ? -19.879 -1.576 88.437 1.00 55.91 170 TYR A CA 1
ATOM 1370 C C . TYR A 1 170 ? -18.475 -1.451 89.067 1.00 55.91 170 TYR A C 1
ATOM 1372 O O . TYR A 1 170 ? -18.299 -1.916 90.191 1.00 55.91 170 TYR A O 1
ATOM 1380 N N . ASP A 1 171 ? -17.509 -0.841 88.368 1.00 51.97 171 ASP A N 1
ATOM 1381 C CA . ASP A 1 171 ? -16.117 -0.655 88.821 1.00 51.97 171 ASP A CA 1
ATOM 1382 C C . ASP A 1 171 ? -15.824 0.762 89.396 1.00 51.97 171 ASP A C 1
ATOM 1384 O O . ASP A 1 171 ? -14.658 1.092 89.618 1.00 51.97 171 ASP A O 1
ATOM 1388 N N . ASP A 1 172 ? -16.859 1.571 89.679 1.00 45.56 172 ASP A N 1
ATOM 1389 C CA . ASP A 1 172 ? -16.816 2.809 90.501 1.00 45.56 172 ASP A CA 1
ATOM 1390 C C . ASP A 1 172 ? -17.538 2.586 91.848 1.00 45.56 172 ASP A C 1
ATOM 1392 O O . ASP A 1 172 ? -17.077 3.133 92.879 1.00 45.56 172 ASP A O 1
#

Secondary structure (DSSP, 8-state):
-HHHHHHHHHHHHHHHHH------THHHHHHHHHHTTHHHHHHHHT-TT-SEEEETTTEEEE-TGGGGGTTTHHHHHHHHHHHHHHHHHHHHHHHHHHHHHHHHHHHHIIIIIHHHHHHHHH-TTS-TTTTTT---HHHHHHHHHHHHHHHHHHHHHHHHHHHHHHHHTT--

Solvent-accessible surface area (backbone atoms only — not comparable to full-atom values): 9864 Å² total; per-residue (Å²): 108,72,68,58,52,54,51,51,52,49,50,54,56,51,52,61,71,75,47,94,81,74,89,59,70,62,39,59,56,45,29,53,61,60,53,73,48,46,67,61,50,56,54,45,41,71,34,91,89,42,56,62,46,78,40,90,101,70,45,76,39,80,27,61,78,50,55,85,41,60,90,47,47,66,58,52,49,50,51,52,36,48,52,57,30,48,48,59,53,54,54,50,54,51,51,52,53,50,52,53,50,51,54,50,52,52,50,44,43,64,72,57,49,43,53,52,54,51,51,60,54,18,40,99,82,61,52,36,59,74,64,61,78,64,70,51,72,68,57,52,52,50,51,52,54,50,53,52,52,54,50,51,52,54,53,50,49,55,52,52,48,56,52,51,54,53,59,61,69,70,78,120

Radius of gyration: 40.02 Å; Cα contacts (8 Å, |Δi|>4): 73; chains: 1; bounding box: 68×30×125 Å

pLDDT: mean 89.24, std 9.45, range [45.56, 97.75]

Organism: Corchorus capsularis (NCBI:txid210143)

Foldseek 3Di:
DVVVLVVQLVVLVVVVVVDLDDPPPQLCVQLVVQCVCLVVVLVQLCDPVHQWDQGPPPGTDGSPVCNVVSVCSSVVSSVVSSCVSSVVVSVVCSVVSSVVVVVVVVCCCVPPVVVVVVVVCCPPVNCNVVVVPPDDPVVVVVVVVVVVVVVVVVVVVVVVVVVVVVVVVVVD

Nearest PDB structures (foldseek):
  6nrc-assembly1_1  TM=2.365E-01  e=5.627E+00  Homo sapiens

Sequence (172 aa):
MRQQSINRVKEIVLMEKLTDYTCNPDYMTKWNKLMTRQEYFVTNVNNALISKVNLEEFGDIDVVHLRQHQSIVPQALDLKMRMTAYWNIVLGRLVDSMALHLQYCVHNLVNNEIEEIVNELMGPDGRGIERMPVESPAVAGKREKLKKHIKMLKESKAVVGKIMDRIIGYDD

Mean predicted aligned error: 11.57 Å